Protein AF-A0A660XMW3-F1 (afdb_monomer)
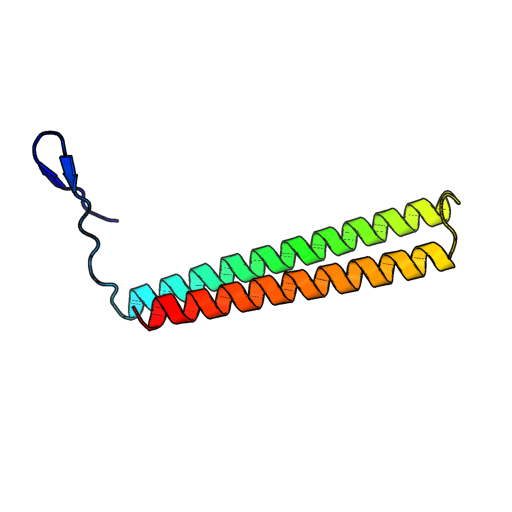
Foldseek 3Di:
DFDWDDDPPDIDTDDDDDDPVNLVVVLVVLVVVLVVQLVVLVVVLVVQLVVLVVCVVVVVDDPVRSVVSNVVSVVVSVVVNVVSVVVSVVVNCVSVVD

Nearest PDB structures (foldseek):
  1is1-assembly1_A  TM=8.806E-01  e=2.285E-06  Vibrio parahaemolyticus
  4kaw-assembly1_X  TM=9.234E-01  e=2.009E-05  Mycobacterium tuberculosis
  1wqf-assembly1_A  TM=9.510E-01  e=2.793E-05  Mycobacterium tuberculosis
  4kb2-assembly1_A  TM=9.173E-01  e=1.881E-05  Mycobacterium tuberculosis
  6vud-assembly1_B  TM=8.266E-01  e=1.544E-05  Ehrlichia chaffeensis str. Arkansas

Mean predicted aligned error: 6.76 Å

pLDDT: mean 90.17, std 8.53, range [56.62, 97.62]

Structure (mmCIF, N/CA/C/O backbone):
data_AF-A0A660XMW3-F1
#
_entry.id   AF-A0A660XMW3-F1
#
loop_
_atom_site.group_PDB
_atom_site.id
_atom_site.type_symbol
_atom_site.label_atom_id
_atom_site.label_alt_id
_atom_site.label_comp_id
_atom_site.label_asym_id
_atom_site.label_entity_id
_atom_site.label_seq_id
_atom_site.pdbx_PDB_ins_code
_atom_site.Cartn_x
_atom_site.Cartn_y
_atom_site.Cartn_z
_atom_site.occupancy
_atom_site.B_iso_or_equiv
_atom_site.auth_seq_id
_atom_site.auth_comp_id
_atom_site.auth_asym_id
_atom_site.auth_atom_id
_atom_site.pdbx_PDB_model_num
ATOM 1 N N . GLY A 1 1 ? 15.646 13.277 -21.910 1.00 57.44 1 GLY A N 1
ATOM 2 C CA . GLY A 1 1 ? 14.537 13.856 -22.690 1.00 57.44 1 GLY A CA 1
ATOM 3 C C . GLY A 1 1 ? 14.495 13.156 -24.025 1.00 57.44 1 GLY A C 1
ATOM 4 O O . GLY A 1 1 ? 15.561 12.833 -24.532 1.00 57.44 1 GLY A O 1
ATOM 5 N N . LEU A 1 2 ? 13.307 12.848 -24.539 1.00 69.94 2 LEU A N 1
ATOM 6 C CA . LEU A 1 2 ? 13.155 12.282 -25.882 1.00 69.94 2 LEU A CA 1
ATOM 7 C C . LEU A 1 2 ? 13.149 13.426 -26.898 1.00 69.94 2 LEU A C 1
ATOM 9 O O . LEU A 1 2 ? 12.555 14.466 -26.621 1.00 69.94 2 LEU A O 1
ATOM 13 N N . ASN A 1 3 ? 13.792 13.234 -28.049 1.00 74.19 3 ASN A N 1
ATOM 14 C CA . ASN A 1 3 ? 13.787 14.211 -29.136 1.00 74.19 3 ASN A CA 1
ATOM 15 C C . ASN A 1 3 ? 12.642 13.880 -30.107 1.00 74.19 3 ASN A C 1
ATOM 17 O O . ASN A 1 3 ? 12.769 12.909 -30.856 1.00 74.19 3 ASN A O 1
ATOM 21 N N . PRO A 1 4 ? 11.527 14.631 -30.101 1.00 82.38 4 PRO A N 1
ATOM 22 C CA . PRO A 1 4 ? 10.456 14.433 -31.069 1.00 82.38 4 PRO A CA 1
ATOM 23 C C . PRO A 1 4 ? 10.915 14.704 -32.502 1.00 82.38 4 PRO A C 1
ATOM 25 O O . PRO A 1 4 ? 11.646 15.656 -32.766 1.00 82.38 4 PRO A O 1
ATOM 28 N N . GLN A 1 5 ? 10.417 13.895 -33.432 1.00 81.50 5 GLN A N 1
ATOM 29 C CA . GLN A 1 5 ? 10.522 14.092 -34.871 1.00 81.50 5 GLN A CA 1
ATOM 30 C C . GLN A 1 5 ? 9.129 14.364 -35.434 1.00 81.50 5 GLN A C 1
ATOM 32 O O . GLN A 1 5 ? 8.199 13.601 -35.186 1.00 81.50 5 GLN A O 1
ATOM 37 N N . ILE A 1 6 ? 8.973 15.453 -36.179 1.00 82.44 6 ILE A N 1
ATOM 38 C CA . ILE A 1 6 ? 7.718 15.793 -36.857 1.00 82.44 6 ILE A CA 1
ATOM 39 C C . ILE A 1 6 ? 7.837 15.342 -38.315 1.00 82.44 6 ILE A C 1
ATOM 41 O O . ILE A 1 6 ? 8.745 15.776 -39.018 1.00 82.44 6 ILE A O 1
ATOM 45 N N . ASP A 1 7 ? 6.923 14.480 -38.753 1.00 80.19 7 ASP A N 1
ATOM 46 C CA . ASP A 1 7 ? 6.780 13.994 -40.126 1.00 80.19 7 ASP A CA 1
ATOM 47 C C . ASP A 1 7 ? 5.417 14.456 -40.669 1.00 80.19 7 ASP A C 1
ATOM 49 O O . ASP A 1 7 ? 4.383 13.803 -40.494 1.00 80.19 7 ASP A O 1
ATOM 53 N N . GLY A 1 8 ? 5.388 15.674 -41.220 1.00 83.75 8 GLY A N 1
ATOM 54 C CA . GLY A 1 8 ? 4.157 16.343 -41.647 1.00 83.75 8 GLY A CA 1
ATOM 55 C C . GLY A 1 8 ? 3.203 16.606 -40.475 1.00 83.75 8 GLY A C 1
ATOM 56 O O . GLY A 1 8 ? 3.499 17.422 -39.606 1.00 83.75 8 GLY A O 1
ATOM 57 N N . ASN A 1 9 ? 2.065 15.901 -40.446 1.00 83.75 9 ASN A N 1
ATOM 58 C CA . ASN A 1 9 ? 1.075 15.976 -39.360 1.00 83.75 9 ASN A CA 1
ATOM 59 C C . ASN A 1 9 ? 1.315 14.956 -38.225 1.00 83.75 9 ASN A C 1
ATOM 61 O O . ASN A 1 9 ? 0.529 14.911 -37.279 1.00 83.75 9 ASN A O 1
ATOM 65 N N . LEU A 1 10 ? 2.351 14.111 -38.304 1.00 77.00 10 LEU A N 1
ATOM 66 C CA . LEU A 1 10 ? 2.632 13.064 -37.315 1.00 77.00 10 LEU A CA 1
ATOM 67 C C . LEU A 1 10 ? 3.838 13.422 -36.437 1.00 77.00 10 LEU A C 1
ATOM 69 O O . LEU A 1 10 ? 4.905 13.755 -36.940 1.00 77.00 10 LEU A O 1
ATOM 73 N N . LEU A 1 11 ? 3.690 13.289 -35.115 1.00 83.88 11 LEU A N 1
ATOM 74 C CA . LEU A 1 11 ? 4.780 13.418 -34.143 1.00 83.88 11 LEU A CA 1
ATOM 75 C C . LEU A 1 11 ? 5.303 12.025 -33.763 1.00 83.88 11 LEU A C 1
ATOM 77 O O . LEU A 1 11 ? 4.625 11.270 -33.068 1.00 83.88 11 LEU A O 1
ATOM 81 N N . ARG A 1 12 ? 6.515 11.678 -34.193 1.00 81.62 12 ARG A N 1
ATOM 82 C CA . ARG A 1 12 ? 7.224 10.459 -33.787 1.00 81.62 12 ARG A CA 1
ATOM 83 C C . ARG A 1 12 ? 8.140 10.757 -32.604 1.00 81.62 12 ARG A C 1
ATOM 85 O O . ARG A 1 12 ? 8.979 11.648 -32.666 1.00 81.62 12 ARG A O 1
ATOM 92 N N . LEU A 1 13 ? 8.022 9.977 -31.536 1.00 79.81 13 LEU A N 1
ATOM 93 C CA . LEU A 1 13 ? 8.924 10.023 -30.383 1.00 79.81 13 LEU A CA 1
ATOM 94 C C . LEU A 1 13 ? 9.753 8.731 -30.366 1.00 79.81 13 LEU A C 1
ATOM 96 O O . LEU A 1 13 ? 9.261 7.717 -29.871 1.00 79.81 13 LEU A O 1
ATOM 100 N N . PRO A 1 14 ? 10.977 8.719 -30.928 1.00 74.12 14 PRO A N 1
ATOM 101 C CA . PRO A 1 14 ? 11.835 7.546 -30.850 1.00 74.12 14 PRO A CA 1
ATOM 102 C C . PRO A 1 14 ? 12.242 7.321 -29.391 1.00 74.12 14 PRO A C 1
ATOM 104 O O . PRO A 1 14 ? 12.921 8.159 -28.797 1.00 74.12 14 PRO A O 1
ATOM 107 N N . ILE A 1 15 ? 11.810 6.200 -28.812 1.00 73.56 15 ILE A N 1
ATOM 108 C CA . ILE A 1 15 ? 12.230 5.764 -27.478 1.00 73.56 15 ILE A CA 1
ATOM 109 C C . ILE A 1 15 ? 13.525 4.960 -27.661 1.00 73.56 15 ILE A C 1
ATOM 111 O O . ILE A 1 15 ? 13.478 3.877 -28.243 1.00 73.56 15 ILE A O 1
ATOM 115 N N . PRO A 1 16 ? 14.692 5.482 -27.240 1.00 71.38 16 PRO A N 1
ATOM 116 C CA . PRO A 1 16 ? 15.931 4.725 -27.302 1.00 71.38 16 PRO A CA 1
ATOM 117 C C . PRO A 1 16 ? 15.880 3.557 -26.314 1.00 71.38 16 PRO A C 1
ATOM 119 O O . PRO A 1 16 ? 15.272 3.667 -25.247 1.00 71.38 16 PRO A O 1
ATOM 122 N N . TYR A 1 17 ? 16.559 2.460 -26.656 1.00 75.06 17 TYR A N 1
ATOM 123 C CA . TYR A 1 17 ? 16.753 1.344 -25.734 1.00 75.06 17 TYR A CA 1
ATOM 124 C C . TYR A 1 17 ? 17.383 1.842 -24.433 1.00 75.06 17 TYR A C 1
ATOM 126 O O . TYR A 1 17 ? 18.329 2.636 -24.438 1.00 75.06 17 TYR A O 1
ATOM 134 N N . LEU A 1 18 ? 16.831 1.386 -23.313 1.00 78.44 18 LEU A N 1
ATOM 135 C CA . LEU A 1 18 ? 17.327 1.748 -21.997 1.00 78.44 18 LEU A CA 1
ATOM 136 C C . LEU A 1 18 ? 18.669 1.050 -21.770 1.00 78.44 18 LEU A C 1
ATOM 138 O O . LEU A 1 18 ? 18.739 -0.177 -21.768 1.00 78.44 18 LEU A O 1
ATOM 142 N N . ASN A 1 19 ? 19.731 1.826 -21.550 1.00 84.25 19 ASN A N 1
ATOM 143 C CA . ASN A 1 19 ? 20.986 1.270 -21.054 1.00 84.25 19 ASN A CA 1
ATOM 144 C C . ASN A 1 19 ? 20.824 0.806 -19.591 1.00 84.25 19 ASN A C 1
ATOM 146 O O . ASN A 1 19 ? 19.875 1.180 -18.896 1.00 84.25 19 ASN A O 1
ATOM 150 N N . GLU A 1 20 ? 21.762 -0.011 -19.110 1.00 83.31 20 GLU A N 1
ATOM 151 C CA . GLU A 1 20 ? 21.691 -0.594 -17.764 1.00 83.31 20 GLU A CA 1
ATOM 152 C C . GLU A 1 20 ? 21.634 0.477 -16.657 1.00 83.31 20 GLU A C 1
ATOM 154 O O . GLU A 1 20 ? 20.899 0.342 -15.679 1.00 83.31 20 GLU A O 1
ATOM 159 N N . GLU A 1 21 ? 22.353 1.586 -16.839 1.00 85.12 21 GLU A N 1
ATOM 160 C CA . GLU A 1 21 ? 22.343 2.724 -15.919 1.00 85.12 21 GLU A CA 1
ATOM 161 C C . GLU A 1 21 ? 20.944 3.349 -15.803 1.00 85.12 21 GLU A C 1
ATOM 163 O O . GLU A 1 21 ? 20.440 3.545 -14.694 1.00 85.12 21 GLU A O 1
ATOM 168 N N . ARG A 1 22 ? 20.256 3.563 -16.932 1.00 84.19 22 ARG A N 1
ATOM 169 C CA . ARG A 1 22 ? 18.905 4.129 -16.949 1.00 84.19 22 ARG A CA 1
ATOM 170 C C . ARG A 1 22 ? 17.870 3.175 -16.364 1.00 84.19 22 ARG A C 1
ATOM 172 O O . ARG A 1 22 ? 16.974 3.635 -15.658 1.00 84.19 22 ARG A O 1
ATOM 179 N N . ARG A 1 23 ? 17.996 1.863 -16.594 1.00 86.31 23 ARG A N 1
ATOM 180 C CA . ARG A 1 23 ? 17.132 0.855 -15.947 1.00 86.31 23 ARG A CA 1
ATOM 181 C C . ARG A 1 23 ? 17.270 0.912 -14.429 1.00 86.31 23 ARG A C 1
ATOM 183 O O . ARG A 1 23 ? 16.269 1.011 -13.725 1.00 86.31 23 ARG A O 1
ATOM 190 N N . ARG A 1 24 ? 18.504 0.966 -13.914 1.00 87.50 24 ARG A N 1
ATOM 191 C CA . ARG A 1 24 ? 18.769 1.094 -12.470 1.00 87.50 24 ARG A CA 1
ATOM 192 C C . ARG A 1 24 ? 18.193 2.386 -11.882 1.00 87.50 24 ARG A C 1
ATOM 194 O O . ARG A 1 24 ? 17.660 2.368 -10.772 1.00 87.50 24 ARG A O 1
ATOM 201 N N . GLU A 1 25 ? 18.266 3.506 -12.599 1.00 89.81 25 GLU A N 1
ATOM 202 C CA . GLU A 1 25 ? 17.628 4.761 -12.173 1.00 89.81 25 GLU A CA 1
ATOM 203 C C . GLU A 1 25 ? 16.100 4.653 -12.105 1.00 89.81 25 GLU A C 1
ATOM 205 O O . GLU A 1 25 ? 15.488 5.153 -11.157 1.00 89.81 25 GLU A O 1
ATOM 210 N N . LEU A 1 26 ? 15.482 3.986 -13.084 1.00 89.31 26 LEU A N 1
ATOM 211 C CA . LEU A 1 26 ? 14.037 3.760 -13.116 1.00 89.31 26 LEU A CA 1
ATOM 212 C C . LEU A 1 26 ? 13.578 2.849 -11.975 1.00 89.31 26 LEU A C 1
ATOM 214 O O . LEU A 1 26 ? 12.580 3.166 -11.333 1.00 89.31 26 LEU A O 1
ATOM 218 N N . VAL A 1 27 ? 14.331 1.793 -11.653 1.00 92.56 27 VAL A N 1
ATOM 219 C CA . VAL A 1 27 ? 14.055 0.940 -10.483 1.00 92.56 27 VAL A CA 1
ATOM 220 C C . VAL A 1 27 ? 14.116 1.755 -9.190 1.00 92.56 27 VAL A C 1
ATOM 222 O O . VAL A 1 27 ? 13.187 1.713 -8.387 1.00 92.56 27 VAL A O 1
ATOM 225 N N . LYS A 1 28 ? 15.152 2.588 -9.005 1.00 92.56 28 LYS A N 1
ATOM 226 C CA . LYS A 1 28 ? 15.249 3.486 -7.836 1.00 92.56 28 LYS A CA 1
ATOM 227 C C . LYS A 1 28 ? 14.086 4.473 -7.753 1.00 92.56 28 LYS A C 1
ATOM 229 O O . LYS A 1 28 ? 13.656 4.847 -6.662 1.00 92.56 28 LYS A O 1
ATOM 234 N N . PHE A 1 29 ? 13.604 4.956 -8.893 1.00 93.44 29 PHE A N 1
ATOM 235 C CA . PHE A 1 29 ? 12.441 5.832 -8.942 1.00 93.44 29 PHE A CA 1
ATOM 236 C C . PHE A 1 29 ? 11.154 5.088 -8.568 1.00 93.44 29 PHE A C 1
ATOM 238 O O . PHE A 1 29 ? 10.420 5.564 -7.706 1.00 93.44 29 PHE A O 1
ATOM 245 N N . ALA A 1 30 ? 10.929 3.900 -9.132 1.00 93.50 30 ALA A N 1
ATOM 246 C CA . ALA A 1 30 ? 9.793 3.048 -8.789 1.00 93.50 30 ALA A CA 1
ATOM 247 C C . ALA A 1 30 ? 9.788 2.670 -7.298 1.00 93.50 30 ALA A C 1
ATOM 249 O O . ALA A 1 30 ? 8.742 2.727 -6.658 1.00 93.50 30 ALA A O 1
ATOM 250 N N . HIS A 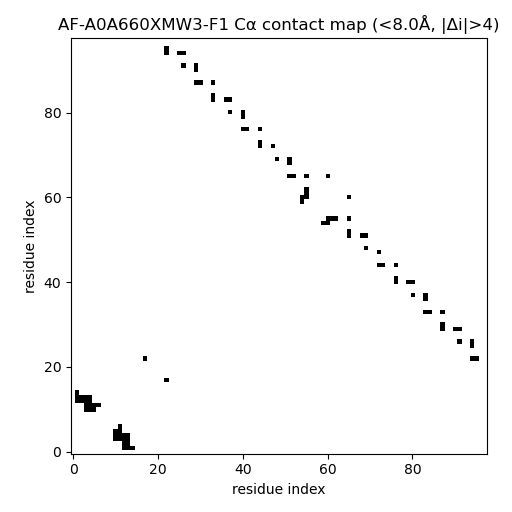1 31 ? 10.959 2.382 -6.721 1.00 94.06 31 HIS A N 1
ATOM 251 C CA . HIS A 1 31 ? 11.099 2.076 -5.298 1.00 94.06 31 HIS A CA 1
ATOM 252 C C . HIS A 1 31 ? 10.683 3.260 -4.421 1.00 94.06 31 HIS A C 1
ATOM 254 O O . HIS A 1 31 ? 9.983 3.082 -3.431 1.00 94.06 31 HIS A O 1
ATOM 260 N N . ARG A 1 32 ? 11.082 4.489 -4.782 1.00 96.31 32 ARG A N 1
ATOM 261 C CA . ARG A 1 32 ? 10.646 5.691 -4.051 1.00 96.31 32 ARG A CA 1
ATOM 262 C C . ARG A 1 32 ? 9.128 5.844 -4.068 1.00 96.31 32 ARG A C 1
ATOM 264 O O . ARG A 1 32 ? 8.546 6.041 -3.012 1.00 96.31 32 ARG A O 1
ATOM 271 N N . ILE A 1 33 ? 8.495 5.667 -5.229 1.00 95.12 33 ILE A N 1
ATOM 272 C CA . ILE A 1 33 ? 7.030 5.728 -5.345 1.00 95.12 33 ILE A CA 1
ATOM 273 C C . ILE A 1 33 ? 6.361 4.664 -4.462 1.00 95.12 33 ILE A C 1
ATOM 275 O O . ILE A 1 33 ? 5.378 4.958 -3.783 1.00 95.12 33 ILE A O 1
ATOM 279 N N . ALA A 1 34 ? 6.891 3.439 -4.453 1.00 95.50 34 ALA A N 1
ATOM 280 C CA . ALA A 1 34 ? 6.370 2.364 -3.616 1.00 95.50 34 ALA A CA 1
ATOM 281 C C . ALA A 1 34 ? 6.473 2.708 -2.120 1.00 95.50 34 ALA A C 1
ATOM 283 O O . ALA A 1 34 ? 5.502 2.551 -1.380 1.00 95.50 34 ALA A O 1
ATOM 284 N N . GLU A 1 35 ? 7.618 3.228 -1.673 1.00 96.31 35 GLU A N 1
ATOM 285 C CA . GLU A 1 35 ? 7.807 3.640 -0.280 1.00 96.31 35 GLU A CA 1
ATOM 286 C C . GLU A 1 35 ? 6.902 4.811 0.115 1.00 96.31 35 GLU A C 1
ATOM 288 O O . GLU A 1 35 ? 6.267 4.749 1.169 1.00 96.31 35 GLU A O 1
ATOM 293 N N . ASP A 1 36 ? 6.753 5.821 -0.744 1.00 96.81 36 ASP A N 1
ATOM 294 C CA . ASP A 1 36 ? 5.834 6.940 -0.512 1.00 96.81 36 ASP A CA 1
ATOM 295 C C . ASP A 1 36 ? 4.386 6.441 -0.351 1.00 96.81 36 ASP A C 1
ATOM 297 O O . ASP A 1 36 ? 3.674 6.853 0.569 1.00 96.81 36 ASP A O 1
ATOM 301 N N . GLY A 1 37 ? 3.967 5.479 -1.182 1.00 96.56 37 GLY A N 1
ATOM 302 C CA . GLY A 1 37 ? 2.662 4.823 -1.067 1.00 96.56 37 GLY A CA 1
ATOM 303 C C . GLY A 1 37 ? 2.479 4.083 0.262 1.00 96.56 37 GLY A C 1
ATOM 304 O O . GLY A 1 37 ? 1.451 4.236 0.928 1.00 96.56 37 GLY A O 1
ATOM 305 N N . LYS A 1 38 ? 3.491 3.331 0.714 1.00 96.75 38 LYS A N 1
ATOM 306 C CA . LYS A 1 38 ? 3.448 2.652 2.022 1.00 96.75 38 LYS A CA 1
ATOM 307 C C . LYS A 1 38 ? 3.396 3.644 3.182 1.00 96.75 38 LYS A C 1
ATOM 309 O O . LYS A 1 38 ? 2.706 3.394 4.169 1.00 96.75 38 LYS A O 1
ATOM 314 N N . VAL A 1 39 ? 4.132 4.753 3.101 1.00 97.44 39 VAL A N 1
ATOM 315 C CA . VAL A 1 39 ? 4.091 5.820 4.113 1.00 97.44 39 VAL A CA 1
ATOM 316 C C . VAL A 1 39 ? 2.693 6.434 4.179 1.00 97.44 39 VAL A C 1
ATOM 318 O O . VAL A 1 39 ? 2.151 6.565 5.277 1.00 97.44 39 VAL A O 1
ATOM 321 N N . ALA A 1 40 ? 2.067 6.718 3.034 1.00 97.38 40 ALA A N 1
ATOM 322 C CA . ALA A 1 40 ? 0.700 7.231 2.981 1.00 97.38 40 ALA A CA 1
ATOM 323 C C . ALA A 1 40 ? -0.306 6.279 3.654 1.00 97.38 40 ALA A C 1
ATOM 325 O O . ALA A 1 40 ? -1.094 6.717 4.491 1.00 97.38 40 ALA A O 1
ATOM 326 N N . ILE A 1 41 ? -0.225 4.971 3.380 1.00 97.00 41 ILE A N 1
ATOM 327 C CA . ILE A 1 41 ? -1.073 3.959 4.037 1.00 97.00 41 ILE A CA 1
ATOM 328 C C . ILE A 1 41 ? -0.875 3.967 5.559 1.00 97.00 41 ILE A C 1
ATOM 330 O O . ILE A 1 41 ? -1.844 3.937 6.318 1.00 97.00 41 ILE A O 1
ATOM 334 N N . ARG A 1 42 ? 0.376 4.037 6.032 1.00 95.81 42 ARG A N 1
ATOM 335 C CA . ARG A 1 42 ? 0.670 4.066 7.475 1.00 95.81 42 ARG A CA 1
ATOM 336 C C . ARG A 1 42 ? 0.136 5.326 8.155 1.00 95.81 42 ARG A C 1
ATOM 338 O O . ARG A 1 42 ? -0.290 5.232 9.307 1.00 95.81 42 ARG A O 1
ATOM 345 N N . ASN A 1 43 ? 0.141 6.462 7.460 1.00 96.88 43 ASN A N 1
ATOM 346 C CA . ASN A 1 43 ? -0.457 7.703 7.952 1.00 96.88 43 ASN A CA 1
ATOM 347 C C . ASN A 1 43 ? -1.981 7.568 8.057 1.00 96.88 43 ASN A C 1
ATOM 349 O O . ASN A 1 43 ? -2.522 7.792 9.133 1.00 96.88 43 ASN A O 1
ATOM 353 N N . ILE A 1 44 ? -2.649 7.061 7.015 1.00 96.62 44 ILE A N 1
ATOM 354 C CA . ILE A 1 44 ? -4.104 6.819 7.030 1.00 96.62 44 ILE A CA 1
ATOM 355 C C . ILE A 1 44 ? -4.499 5.875 8.174 1.00 96.62 44 ILE A C 1
ATOM 357 O O . ILE A 1 44 ? -5.475 6.123 8.877 1.00 96.62 44 ILE A O 1
ATOM 361 N N . ARG A 1 45 ? -3.722 4.808 8.411 1.00 96.94 45 ARG A N 1
ATOM 362 C CA . ARG A 1 45 ? -3.940 3.905 9.552 1.00 96.94 45 ARG A CA 1
ATOM 363 C C . ARG A 1 45 ? -3.891 4.655 10.884 1.00 96.94 45 ARG A C 1
ATOM 365 O O . ARG A 1 45 ? -4.694 4.378 11.772 1.00 96.94 45 ARG A O 1
ATOM 372 N N . ARG A 1 46 ? -2.914 5.550 11.052 1.00 96.94 46 ARG A N 1
ATOM 373 C CA . ARG A 1 46 ? -2.769 6.348 12.274 1.00 96.94 46 ARG A CA 1
ATOM 374 C C . ARG A 1 46 ? -3.994 7.234 12.476 1.00 96.94 46 ARG A C 1
ATOM 376 O O . ARG A 1 46 ? -4.583 7.163 13.549 1.00 96.94 46 ARG A O 1
ATOM 383 N N . ASP A 1 47 ? -4.400 7.957 11.439 1.00 96.88 47 ASP A N 1
ATOM 384 C CA . ASP A 1 47 ? -5.557 8.853 11.483 1.00 96.88 47 ASP A CA 1
ATOM 385 C C . ASP A 1 47 ? -6.843 8.077 11.811 1.00 96.88 47 ASP A C 1
ATOM 387 O O . ASP A 1 47 ? -7.586 8.454 12.713 1.00 96.88 47 ASP A O 1
ATOM 391 N N . ALA A 1 48 ? -7.062 6.921 11.177 1.00 95.75 48 ALA A N 1
ATOM 392 C CA . ALA A 1 48 ? -8.209 6.060 11.464 1.00 95.75 48 ALA A CA 1
ATOM 393 C C . ALA A 1 48 ? -8.209 5.531 12.915 1.00 95.75 48 ALA A C 1
ATOM 395 O O . ALA A 1 48 ? -9.248 5.490 13.574 1.00 95.75 48 ALA A O 1
ATOM 396 N N . ASN A 1 49 ? -7.039 5.165 13.448 1.00 94.19 49 ASN A N 1
ATOM 397 C CA . ASN A 1 49 ? -6.898 4.720 14.837 1.00 94.19 49 ASN A CA 1
ATOM 398 C C . ASN A 1 49 ? -7.062 5.856 15.858 1.00 94.19 49 ASN A C 1
ATOM 400 O O . ASN A 1 49 ? -7.419 5.589 17.009 1.00 94.19 49 ASN A O 1
ATOM 404 N N . ASP A 1 50 ? -6.734 7.091 15.483 1.00 96.25 50 ASP A N 1
ATOM 405 C CA . ASP A 1 50 ? -7.001 8.279 16.295 1.00 96.25 50 ASP A CA 1
ATOM 406 C C . ASP A 1 50 ? -8.511 8.580 16.297 1.00 96.25 50 ASP A C 1
ATOM 408 O O . ASP A 1 50 ? -9.085 8.753 17.370 1.00 96.25 50 ASP A O 1
ATOM 412 N N . MET A 1 51 ? -9.188 8.494 15.144 1.00 95.19 51 MET A N 1
ATOM 413 C CA . MET A 1 51 ? -10.649 8.649 15.043 1.00 95.19 51 MET A CA 1
ATOM 414 C C . MET A 1 51 ? -11.413 7.632 15.900 1.00 95.19 51 MET A C 1
ATOM 416 O O . MET A 1 51 ? -12.306 8.012 16.648 1.00 95.19 51 MET A O 1
ATOM 420 N N . ILE A 1 52 ? -11.044 6.347 15.850 1.00 94.75 52 ILE A N 1
ATOM 421 C CA . ILE A 1 52 ? -11.682 5.309 16.682 1.00 94.75 52 ILE A CA 1
ATOM 422 C C . ILE A 1 52 ? -11.527 5.612 18.175 1.00 94.75 52 ILE A C 1
ATOM 424 O O . ILE A 1 52 ? -12.443 5.364 18.954 1.00 94.75 52 ILE A O 1
ATOM 428 N N . ARG A 1 53 ? -10.372 6.145 18.588 1.00 92.44 53 ARG A N 1
ATOM 429 C CA . ARG A 1 53 ? -10.143 6.519 19.988 1.00 92.44 53 ARG A CA 1
ATOM 430 C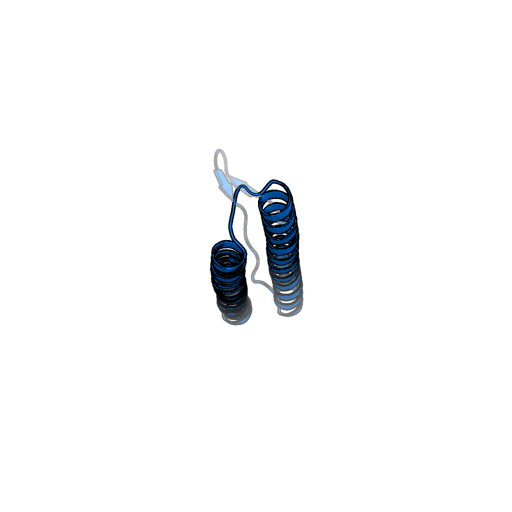 C . ARG A 1 53 ? -11.009 7.696 20.423 1.00 92.44 53 ARG A C 1
ATOM 432 O O . ARG A 1 53 ? -11.420 7.718 21.575 1.00 92.44 53 ARG A O 1
ATOM 439 N N . GLU A 1 54 ? -11.281 8.657 19.545 1.00 95.06 54 GLU A N 1
ATOM 440 C CA . GLU A 1 54 ? -12.226 9.736 19.859 1.00 95.06 54 GLU A CA 1
ATOM 441 C C . GLU A 1 54 ? -13.668 9.215 19.946 1.00 95.06 54 GLU A C 1
ATOM 443 O O . GLU A 1 54 ? -14.338 9.488 20.936 1.00 95.06 54 GLU A O 1
ATOM 448 N N . LEU A 1 55 ? -14.105 8.358 19.016 1.00 93.62 55 LEU A N 1
ATOM 449 C CA . LEU A 1 55 ? -15.447 7.753 19.055 1.00 93.62 55 LEU A CA 1
ATOM 450 C C . LEU A 1 55 ? -15.705 6.943 20.338 1.00 93.62 55 LEU A C 1
ATOM 452 O O . LEU A 1 55 ? -16.812 6.942 20.872 1.00 93.62 55 LEU A O 1
ATOM 456 N N . GLU A 1 56 ? -14.683 6.255 20.853 1.00 91.00 56 GLU A N 1
ATOM 457 C CA . GLU A 1 56 ? -14.760 5.542 22.135 1.00 91.00 56 GLU A CA 1
ATOM 458 C C . GLU A 1 56 ? -14.942 6.513 23.313 1.00 91.00 56 GLU A C 1
ATOM 460 O O . GLU A 1 56 ? -15.761 6.262 24.197 1.00 91.00 56 GLU A O 1
ATOM 465 N N . LYS A 1 57 ? -14.215 7.640 23.323 1.00 93.06 57 LYS A N 1
ATOM 466 C CA . LYS A 1 57 ? -14.355 8.678 24.362 1.00 93.06 57 LYS A CA 1
ATOM 467 C C . LYS A 1 57 ? -15.720 9.356 24.321 1.00 93.06 57 LYS A C 1
ATOM 469 O O . LYS A 1 57 ? -16.247 9.721 25.367 1.00 93.06 57 LYS A O 1
ATOM 474 N N . GLU A 1 58 ? -16.279 9.526 23.128 1.00 95.75 58 GLU A N 1
ATOM 475 C CA . GLU A 1 58 ? -17.626 10.062 22.913 1.00 95.75 58 GLU A CA 1
ATOM 476 C C . GLU A 1 58 ? -18.725 9.029 23.222 1.00 95.75 58 GLU A C 1
ATOM 478 O O . GLU A 1 58 ? -19.910 9.349 23.153 1.00 95.75 58 GLU A O 1
ATOM 483 N N . HIS A 1 59 ? -18.346 7.808 23.628 1.00 91.75 59 HIS A N 1
ATOM 484 C CA . HIS A 1 59 ? -19.239 6.679 23.895 1.00 91.75 59 HIS A CA 1
ATOM 485 C C . HIS A 1 59 ? -20.110 6.277 22.690 1.00 91.75 59 HIS A C 1
ATOM 487 O O . HIS A 1 59 ? -21.149 5.638 22.864 1.00 91.75 59 HIS A O 1
ATOM 493 N N . GLU A 1 60 ? -19.682 6.606 21.466 1.00 93.75 60 GLU A N 1
ATOM 494 C CA . GLU A 1 60 ? -20.359 6.180 20.235 1.00 93.75 60 GLU A CA 1
ATOM 495 C C . GLU A 1 60 ? -20.078 4.708 19.898 1.00 93.75 60 GLU A C 1
ATOM 497 O O . GLU A 1 60 ? -20.875 4.062 19.215 1.00 93.75 60 GLU A O 1
ATOM 502 N N . ILE A 1 61 ? -18.960 4.165 20.393 1.00 93.19 61 ILE A N 1
ATOM 503 C CA . ILE A 1 61 ? -18.566 2.761 20.221 1.00 93.19 61 ILE A CA 1
ATOM 504 C C . ILE A 1 61 ? -18.118 2.134 21.548 1.00 93.19 61 ILE A C 1
ATOM 506 O O . ILE A 1 61 ? -17.614 2.822 22.436 1.00 93.19 61 ILE A O 1
ATOM 510 N N . SER A 1 62 ? -18.274 0.814 21.677 1.00 94.44 62 SER A N 1
ATOM 511 C CA . SER A 1 62 ? -17.752 0.045 22.814 1.00 94.44 62 SER A CA 1
ATOM 512 C C . SER A 1 62 ? -16.266 -0.316 22.662 1.00 94.44 62 SER A C 1
ATOM 514 O O . SER A 1 62 ? -15.700 -0.254 21.568 1.00 94.44 62 SER A O 1
ATOM 516 N N . GLU A 1 63 ? -15.641 -0.759 23.757 1.00 91.25 63 GLU A N 1
ATOM 517 C CA . GLU A 1 63 ? -14.264 -1.281 23.764 1.00 91.25 63 GLU A CA 1
ATOM 518 C C . GLU A 1 63 ? -14.104 -2.476 22.803 1.00 91.25 63 GLU A C 1
ATOM 520 O O . GLU A 1 63 ? -13.168 -2.508 22.001 1.00 91.25 63 GLU A O 1
ATOM 525 N N . ASP A 1 64 ? -15.074 -3.397 22.790 1.00 93.56 64 ASP A N 1
ATOM 526 C CA . ASP A 1 64 ? -15.103 -4.528 21.852 1.00 93.56 64 ASP A CA 1
ATOM 527 C C . ASP A 1 64 ? -15.136 -4.046 20.389 1.00 93.56 64 ASP A C 1
ATOM 529 O O . ASP A 1 64 ? -14.336 -4.474 19.555 1.00 93.56 64 ASP A O 1
ATOM 533 N N . GLN A 1 65 ? -16.010 -3.081 20.074 1.00 92.88 65 GLN A N 1
ATOM 534 C CA . GLN A 1 65 ? -16.124 -2.511 18.726 1.00 92.88 65 GLN A CA 1
ATOM 535 C C . GLN A 1 65 ? -14.855 -1.774 18.296 1.00 92.88 65 GLN A C 1
ATOM 537 O O . GLN A 1 65 ? -14.485 -1.810 17.115 1.00 92.88 65 GLN A O 1
ATOM 542 N N . ARG A 1 66 ? -14.169 -1.114 19.233 1.00 92.56 66 ARG A N 1
ATOM 543 C CA . ARG A 1 66 ? -12.858 -0.512 18.994 1.00 92.56 66 ARG A CA 1
ATOM 544 C C . ARG A 1 66 ? -11.832 -1.583 18.633 1.00 92.56 66 ARG A C 1
ATOM 546 O O . ARG A 1 66 ? -11.137 -1.411 17.631 1.00 92.56 66 ARG A O 1
ATOM 553 N N . HIS A 1 67 ? -11.738 -2.665 19.406 1.00 94.12 67 HIS A N 1
ATOM 554 C CA . HIS A 1 67 ? -10.791 -3.750 19.137 1.00 94.12 67 HIS A CA 1
ATOM 555 C C . HIS A 1 67 ? -11.026 -4.384 17.760 1.00 94.12 67 HIS A C 1
ATOM 557 O O . HIS A 1 67 ? -10.085 -4.492 16.968 1.00 94.12 67 HIS A O 1
ATOM 563 N N . ASP A 1 68 ? -12.279 -4.688 17.421 1.00 95.94 68 ASP A N 1
ATOM 564 C CA . ASP A 1 68 ? -12.654 -5.237 16.113 1.00 95.94 68 ASP A CA 1
ATOM 565 C C . ASP A 1 68 ? -12.342 -4.278 14.957 1.00 95.94 68 ASP A C 1
ATOM 567 O O . ASP A 1 68 ? -11.968 -4.685 13.853 1.00 95.94 68 ASP A O 1
ATOM 571 N N . SER A 1 69 ? -12.521 -2.975 15.173 1.00 94.62 69 SER A N 1
ATOM 572 C CA . SER A 1 69 ? -12.234 -1.962 14.154 1.00 94.62 69 SER A CA 1
ATOM 573 C C . SER A 1 69 ? -10.730 -1.784 13.945 1.00 94.62 69 SER A C 1
ATOM 575 O O . SER A 1 69 ? -10.281 -1.707 12.802 1.00 94.62 69 SER A O 1
ATOM 577 N N . GLN A 1 70 ? -9.936 -1.807 15.018 1.00 94.12 70 GLN A N 1
ATOM 578 C CA . GLN A 1 70 ? -8.474 -1.775 14.932 1.00 94.12 70 GLN A CA 1
ATOM 579 C C . GLN A 1 70 ? -7.910 -3.012 14.223 1.00 94.12 70 GLN A C 1
ATOM 581 O O . GLN A 1 70 ? -7.020 -2.873 13.382 1.00 94.12 70 GLN A O 1
ATOM 586 N N . ALA A 1 71 ? -8.449 -4.203 14.506 1.00 96.12 71 ALA A N 1
ATOM 587 C CA . ALA A 1 71 ? -8.058 -5.435 13.822 1.00 96.12 71 ALA A CA 1
ATOM 588 C C . ALA A 1 71 ? -8.317 -5.344 12.308 1.00 96.12 71 ALA A C 1
ATOM 590 O O . ALA A 1 71 ? -7.411 -5.573 11.508 1.00 96.12 71 ALA A O 1
ATOM 591 N N . ARG A 1 72 ? -9.515 -4.896 11.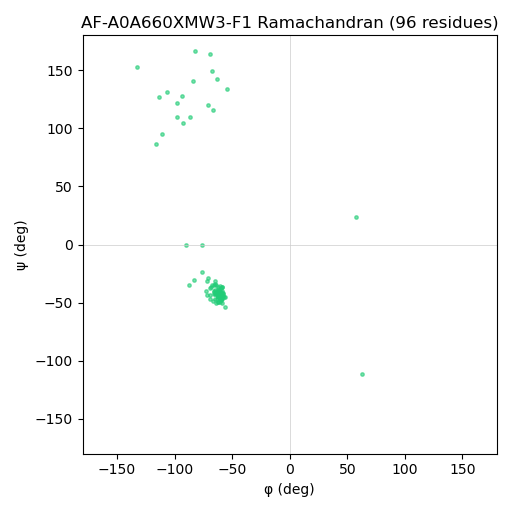908 1.00 95.88 72 ARG A N 1
ATOM 592 C CA . ARG A 1 72 ? -9.872 -4.703 10.491 1.00 95.88 72 ARG A CA 1
ATOM 593 C C . ARG A 1 72 ? -8.995 -3.667 9.792 1.00 95.88 72 ARG A C 1
ATOM 595 O O . ARG A 1 72 ? -8.571 -3.880 8.658 1.00 95.88 72 ARG A O 1
ATOM 602 N N . ILE A 1 73 ? -8.695 -2.551 10.456 1.00 96.25 73 ILE A N 1
ATOM 603 C CA . ILE A 1 73 ? -7.772 -1.543 9.921 1.00 96.25 73 ILE A CA 1
ATOM 604 C C . ILE A 1 73 ? -6.383 -2.147 9.698 1.00 96.25 73 ILE A C 1
ATOM 606 O O . ILE A 1 73 ? -5.756 -1.874 8.672 1.00 96.25 73 ILE A O 1
ATOM 610 N N . GLN A 1 74 ? -5.894 -2.958 10.638 1.00 95.25 74 GLN A N 1
ATOM 611 C CA . GLN A 1 74 ? -4.587 -3.594 10.526 1.00 95.25 74 GLN A CA 1
ATOM 612 C C . GLN A 1 74 ? -4.546 -4.578 9.349 1.00 95.25 74 GLN A C 1
ATOM 614 O O . GLN A 1 74 ? -3.645 -4.472 8.520 1.00 95.25 74 GLN A O 1
ATOM 619 N N . GLU A 1 75 ? -5.559 -5.435 9.200 1.00 97.56 75 GLU A N 1
ATOM 620 C CA . GLU A 1 75 ? -5.679 -6.348 8.053 1.00 97.56 75 GLU A CA 1
ATOM 621 C C . GLU A 1 75 ? -5.683 -5.603 6.710 1.00 97.56 75 GLU A C 1
ATOM 623 O O . GLU A 1 75 ? -4.968 -5.983 5.781 1.00 97.56 75 GLU A O 1
ATOM 628 N N . LEU A 1 76 ? -6.451 -4.513 6.602 1.00 96.31 76 LEU A N 1
ATOM 629 C CA . LEU A 1 76 ? -6.485 -3.686 5.392 1.00 96.31 76 LEU A CA 1
ATOM 630 C C . LEU A 1 76 ? -5.128 -3.032 5.114 1.00 96.31 76 LEU A C 1
ATOM 632 O O . LEU A 1 76 ? -4.673 -3.021 3.970 1.00 96.31 76 L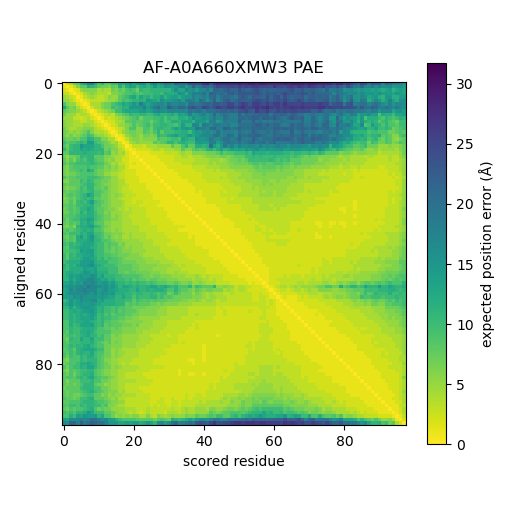EU A O 1
ATOM 636 N N . THR A 1 77 ? -4.471 -2.515 6.152 1.00 96.50 77 THR A N 1
ATOM 637 C CA . THR A 1 77 ? -3.139 -1.907 6.042 1.00 96.50 77 THR A CA 1
ATOM 638 C C . THR A 1 77 ? -2.140 -2.920 5.486 1.00 96.50 77 THR A C 1
ATOM 640 O O . THR A 1 77 ? -1.447 -2.629 4.511 1.00 96.50 77 THR A O 1
ATOM 643 N N . ASP A 1 78 ? -2.092 -4.117 6.070 1.00 96.56 78 ASP A N 1
ATOM 644 C CA . ASP A 1 78 ? -1.149 -5.161 5.673 1.00 96.56 78 ASP A CA 1
ATOM 645 C C . ASP A 1 78 ? -1.429 -5.663 4.256 1.00 96.56 78 ASP A C 1
ATOM 647 O O . ASP A 1 78 ? -0.499 -5.834 3.462 1.00 96.56 78 ASP A O 1
ATOM 651 N N . LYS A 1 79 ? -2.711 -5.809 3.895 1.00 97.62 79 LYS A N 1
ATOM 652 C CA . LYS A 1 79 ? -3.128 -6.160 2.535 1.00 97.62 79 LYS A CA 1
ATOM 653 C C . LYS A 1 79 ? -2.592 -5.163 1.508 1.00 97.62 79 LYS A C 1
ATOM 655 O O . LYS A 1 79 ? -1.941 -5.574 0.549 1.00 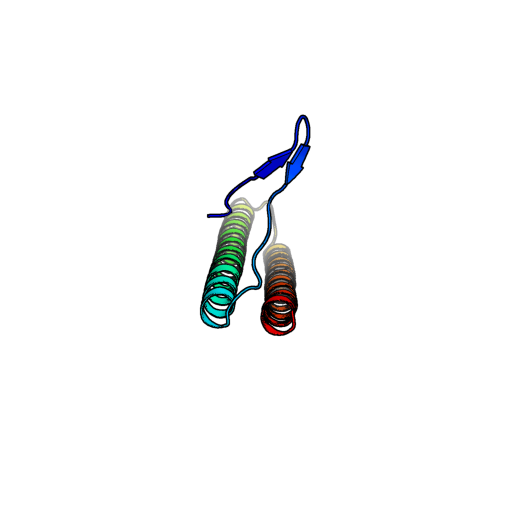97.62 79 LYS A O 1
ATOM 660 N N . PHE A 1 80 ? -2.842 -3.867 1.695 1.00 96.56 80 PHE A N 1
ATOM 661 C CA . PHE A 1 80 ? -2.445 -2.859 0.708 1.00 96.56 80 PHE A CA 1
ATOM 662 C C . PHE A 1 80 ? -0.932 -2.619 0.674 1.00 96.56 80 PHE A C 1
ATOM 664 O O . PHE A 1 80 ? -0.386 -2.364 -0.397 1.00 96.56 80 PHE A O 1
ATOM 671 N N . ILE A 1 81 ? -0.227 -2.767 1.801 1.00 96.81 81 ILE A N 1
ATOM 672 C CA . ILE A 1 81 ? 1.244 -2.785 1.794 1.00 96.81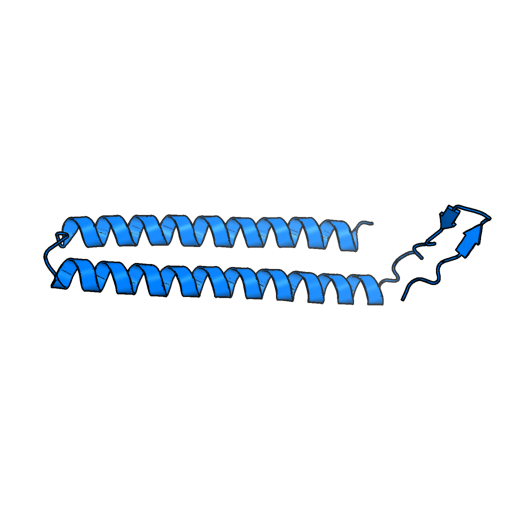 81 ILE A CA 1
ATOM 673 C C . ILE A 1 81 ? 1.752 -3.955 0.940 1.00 96.81 81 ILE A C 1
ATOM 675 O O . ILE A 1 81 ? 2.617 -3.754 0.087 1.00 96.81 81 ILE A O 1
ATOM 679 N N . GLY A 1 82 ? 1.176 -5.150 1.112 1.00 97.31 82 GLY A N 1
ATOM 680 C CA . GLY A 1 82 ? 1.520 -6.324 0.310 1.00 97.31 82 GLY A CA 1
ATOM 681 C C . GLY A 1 82 ? 1.223 -6.150 -1.184 1.00 97.31 82 GLY A C 1
ATOM 682 O O . GLY A 1 82 ? 2.014 -6.581 -2.023 1.00 97.31 82 GLY A O 1
ATOM 683 N N . GLU A 1 83 ? 0.120 -5.485 -1.537 1.00 96.94 83 GLU A N 1
ATOM 684 C CA . GLU A 1 83 ? -0.204 -5.149 -2.930 1.00 96.94 83 GLU A CA 1
ATOM 685 C C . GLU A 1 83 ? 0.820 -4.186 -3.548 1.00 96.94 83 GLU A C 1
ATOM 687 O O . GLU A 1 83 ? 1.256 -4.414 -4.678 1.00 96.94 83 GLU A O 1
ATOM 692 N N . ILE A 1 84 ? 1.266 -3.162 -2.807 1.00 96.06 84 ILE A N 1
ATOM 693 C CA . ILE A 1 84 ? 2.334 -2.256 -3.263 1.00 96.06 84 ILE A CA 1
ATOM 694 C C . ILE A 1 84 ? 3.640 -3.021 -3.480 1.00 96.06 84 ILE A C 1
ATOM 696 O O . ILE A 1 84 ? 4.293 -2.832 -4.506 1.00 96.06 84 ILE A O 1
ATOM 700 N N . ASP A 1 85 ? 4.021 -3.891 -2.543 1.00 94.69 85 ASP A N 1
ATOM 701 C CA . ASP A 1 85 ? 5.238 -4.698 -2.662 1.00 94.69 85 ASP A CA 1
ATOM 702 C C . ASP A 1 85 ? 5.205 -5.609 -3.888 1.00 94.69 85 ASP A C 1
ATOM 704 O O . ASP A 1 85 ? 6.205 -5.746 -4.595 1.00 94.69 85 ASP A O 1
ATOM 708 N N . LYS A 1 86 ? 4.047 -6.214 -4.163 1.00 96.31 86 LYS A N 1
ATOM 709 C CA . LYS A 1 86 ? 3.852 -7.028 -5.360 1.00 96.31 86 LYS A CA 1
ATOM 710 C C . LYS A 1 86 ? 3.985 -6.186 -6.629 1.00 96.31 86 LYS A C 1
ATOM 712 O O . LYS A 1 86 ? 4.764 -6.545 -7.505 1.00 96.31 86 LYS A O 1
ATOM 717 N N . LEU A 1 87 ? 3.286 -5.053 -6.699 1.00 94.94 87 LEU A N 1
ATOM 718 C CA . LEU A 1 87 ? 3.319 -4.168 -7.863 1.00 94.94 87 LEU A CA 1
ATOM 719 C C . LEU A 1 87 ? 4.733 -3.637 -8.139 1.00 94.94 87 LEU A C 1
ATOM 721 O O . LEU A 1 87 ? 5.152 -3.559 -9.292 1.00 94.94 87 LEU A O 1
ATOM 725 N N . PHE A 1 88 ? 5.478 -3.295 -7.086 1.00 95.06 88 PHE A N 1
ATOM 726 C CA . PHE A 1 88 ? 6.867 -2.869 -7.211 1.00 95.06 88 PHE A CA 1
ATOM 727 C C . PHE A 1 88 ? 7.751 -3.983 -7.778 1.00 95.06 88 PHE A C 1
ATOM 729 O O . PHE A 1 88 ? 8.497 -3.722 -8.717 1.00 95.06 88 PHE A O 1
ATOM 736 N N . LYS A 1 89 ? 7.640 -5.215 -7.264 1.00 94.44 89 LYS A N 1
ATOM 737 C CA . LYS A 1 89 ? 8.413 -6.363 -7.767 1.00 94.44 89 LYS A CA 1
ATOM 738 C C . LYS A 1 89 ? 8.102 -6.686 -9.222 1.00 94.44 89 LYS A C 1
ATOM 740 O O . LYS A 1 89 ? 9.027 -6.913 -9.997 1.00 94.44 89 LYS A O 1
ATOM 745 N N . ASP A 1 90 ? 6.823 -6.685 -9.589 1.00 94.31 90 ASP A N 1
ATOM 746 C CA . ASP A 1 90 ? 6.398 -6.916 -10.971 1.00 94.31 90 ASP A CA 1
ATOM 747 C C . ASP A 1 90 ? 7.008 -5.838 -11.883 1.00 94.31 90 ASP A C 1
ATOM 749 O O . ASP A 1 90 ? 7.638 -6.146 -12.893 1.00 94.31 90 ASP A O 1
ATOM 753 N N . ARG A 1 91 ? 6.951 -4.566 -11.462 1.00 91.44 91 ARG A N 1
ATOM 754 C CA . ARG A 1 91 ? 7.515 -3.458 -12.239 1.00 91.44 91 ARG A CA 1
ATOM 755 C C . ARG A 1 91 ? 9.042 -3.464 -12.302 1.00 91.44 91 ARG A C 1
ATOM 757 O O . ARG A 1 91 ? 9.606 -3.090 -13.326 1.00 91.44 91 ARG A O 1
ATOM 764 N N . GLU A 1 92 ? 9.716 -3.840 -11.221 1.00 91.38 92 GLU A N 1
ATOM 765 C CA . GLU A 1 92 ? 11.173 -3.985 -11.177 1.00 91.38 92 GLU A CA 1
ATOM 766 C C . GLU A 1 92 ? 11.637 -5.066 -12.153 1.00 91.38 92 GLU A C 1
ATOM 768 O O . GLU A 1 92 ? 12.580 -4.838 -12.912 1.00 91.38 92 GLU A O 1
ATOM 773 N N . LYS A 1 93 ? 10.935 -6.203 -12.179 1.00 91.62 93 LYS A N 1
ATOM 774 C CA . LYS A 1 93 ? 11.196 -7.288 -13.120 1.00 91.62 93 LYS A CA 1
ATOM 775 C C . LYS A 1 93 ? 11.030 -6.824 -14.566 1.00 91.62 93 LYS A C 1
ATOM 777 O O . LYS A 1 93 ? 11.960 -7.004 -15.347 1.00 91.62 93 LYS A O 1
ATOM 782 N N . ASP A 1 94 ? 9.922 -6.156 -14.890 1.00 88.19 94 ASP A N 1
ATOM 783 C CA . ASP A 1 94 ? 9.680 -5.619 -16.235 1.00 88.19 94 ASP A CA 1
ATOM 784 C C . ASP A 1 94 ? 10.810 -4.676 -16.683 1.00 88.19 94 ASP A C 1
ATOM 786 O O . ASP A 1 94 ? 11.319 -4.793 -17.791 1.00 88.19 94 ASP A O 1
ATOM 790 N N . ILE A 1 95 ? 11.253 -3.764 -15.805 1.00 86.00 95 ILE A N 1
ATOM 791 C CA . ILE A 1 95 ? 12.317 -2.792 -16.119 1.00 86.00 95 ILE A CA 1
ATOM 792 C C . ILE A 1 95 ? 13.671 -3.476 -16.370 1.00 86.00 95 ILE A C 1
ATOM 794 O O . ILE A 1 95 ? 14.505 -2.943 -17.107 1.00 86.00 95 ILE A O 1
ATOM 798 N N . LEU A 1 96 ? 13.935 -4.609 -15.719 1.00 83.62 96 LEU A N 1
ATOM 799 C CA . LEU A 1 96 ? 15.198 -5.332 -15.848 1.00 83.62 96 LEU A CA 1
ATOM 800 C C . LEU A 1 96 ? 15.191 -6.322 -17.018 1.00 83.62 96 LEU A C 1
ATOM 802 O O . LEU A 1 96 ? 16.233 -6.466 -17.659 1.00 83.62 96 LEU A O 1
ATOM 806 N N . GLU A 1 97 ? 14.056 -6.960 -17.313 1.00 75.62 97 GLU A N 1
ATOM 807 C CA . GLU A 1 97 ? 13.913 -7.959 -18.381 1.00 75.62 97 GLU A CA 1
ATOM 808 C C . GLU A 1 97 ? 13.668 -7.355 -19.781 1.00 75.62 97 GLU A C 1
ATOM 810 O O . GLU A 1 97 ? 14.144 -7.945 -20.751 1.00 75.62 97 GLU A O 1
ATOM 815 N N . GLU A 1 98 ? 13.009 -6.189 -19.913 1.00 56.62 98 GLU A N 1
ATOM 816 C CA . GLU A 1 98 ? 12.827 -5.468 -21.200 1.00 56.62 98 GLU A CA 1
ATOM 817 C C . GLU A 1 98 ? 14.003 -4.581 -21.558 1.00 56.62 98 GLU A C 1
ATOM 819 O O . GLU A 1 98 ? 14.823 -4.944 -22.433 1.00 56.62 98 GLU A O 1
#

Sol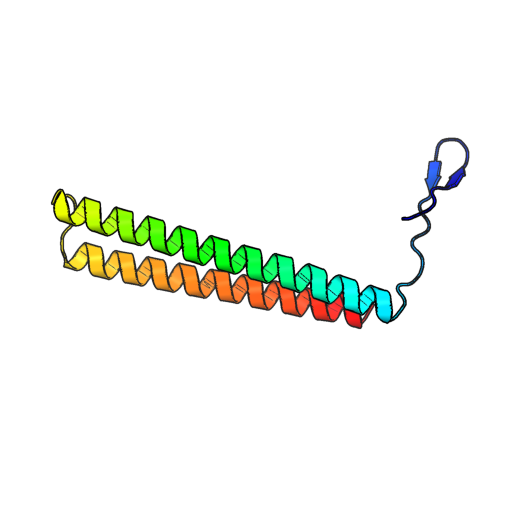vent-accessible surface area (backbone atoms only — not comparable to full-atom values): 5630 Å² total; per-residue (Å²): 135,77,68,74,42,76,60,88,94,42,79,45,72,68,77,74,84,77,50,73,70,56,35,54,52,50,42,54,49,50,50,51,56,44,51,53,52,46,50,51,51,55,49,52,52,51,55,54,55,51,50,50,53,50,37,42,75,70,63,77,42,53,73,68,56,44,53,56,48,51,52,52,51,49,54,54,49,54,51,54,46,51,50,44,54,49,53,45,51,54,50,44,48,50,55,72,72,110

Sequence (98 aa):
GLNPQIDGNLLRLPIPYLNEERRRELVKFAHRIAEDGKVAIRNIRRDANDMIRELEKEHEISEDQRHDSQARIQELTDKFIGEIDKLFKDREKDILEE

Radius of gyration: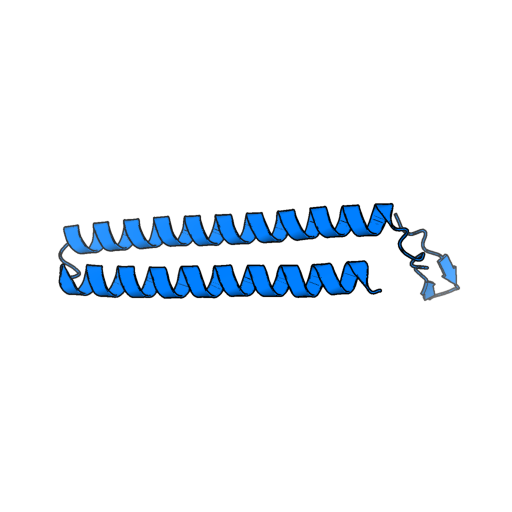 22.2 Å; Cα contacts (8 Å, |Δi|>4): 52; chains: 1; bounding box: 43×24×66 Å

Secondary structure (DSSP, 8-state):
----EEETTEEE---PPPPHHHHHHHHHHHHHHHHHHHHHHHHHHHHHHHHHHHHHHTTSS-HHHHHHHHHHHHHHHHHHHHHHHHHHHHHHHHHHH-